Protein AF-A0A378QN82-F1 (afdb_monomer)

Structure (mmCIF, N/CA/C/O backbone):
data_AF-A0A378QN82-F1
#
_entry.id   AF-A0A378QN82-F1
#
loop_
_atom_site.group_PDB
_atom_site.id
_atom_site.type_symbol
_atom_site.label_atom_id
_atom_site.label_alt_id
_atom_site.label_comp_id
_atom_site.label_asym_id
_atom_site.label_entity_id
_atom_site.label_seq_id
_atom_site.pdbx_PDB_ins_code
_atom_site.Cartn_x
_atom_site.Cartn_y
_atom_site.Cartn_z
_atom_site.occupancy
_atom_site.B_iso_or_equiv
_atom_site.auth_seq_id
_atom_site.auth_comp_id
_atom_site.auth_asym_id
_atom_site.auth_atom_id
_atom_site.pdbx_PDB_model_num
ATOM 1 N N . MET A 1 1 ? 3.479 -8.322 19.923 1.00 45.53 1 MET A N 1
ATOM 2 C CA . MET A 1 1 ? 2.814 -7.011 19.817 1.00 45.53 1 MET A CA 1
ATOM 3 C C . MET A 1 1 ? 2.161 -7.020 18.451 1.00 45.53 1 MET A C 1
ATOM 5 O O . MET A 1 1 ? 2.901 -7.164 17.490 1.00 45.53 1 MET A O 1
ATOM 9 N N . TYR A 1 2 ? 0.830 -7.058 18.364 1.00 54.56 2 TYR A N 1
ATOM 10 C CA . TYR A 1 2 ? 0.164 -6.969 17.059 1.00 54.56 2 TYR A CA 1
ATOM 11 C C . TYR A 1 2 ? 0.469 -5.579 16.489 1.00 54.56 2 TYR A C 1
ATOM 13 O O . TYR A 1 2 ? 0.332 -4.595 17.220 1.00 54.56 2 TYR A O 1
ATOM 21 N N . GLN A 1 3 ? 0.985 -5.505 15.262 1.00 75.69 3 GLN A N 1
ATOM 22 C CA . GLN A 1 3 ? 1.155 -4.223 14.577 1.00 75.69 3 GLN A CA 1
ATOM 23 C C . GLN A 1 3 ? -0.240 -3.675 14.239 1.00 75.69 3 GLN A C 1
ATOM 25 O O . GLN A 1 3 ? -1.170 -4.451 14.016 1.00 75.69 3 GLN A O 1
ATOM 30 N N . SER A 1 4 ? -0.433 -2.356 14.277 1.00 92.75 4 SER A N 1
ATOM 31 C CA . SER A 1 4 ? -1.691 -1.748 13.826 1.00 92.75 4 SER A CA 1
ATOM 32 C C . SER A 1 4 ? -1.690 -1.607 12.305 1.00 92.75 4 SER A C 1
ATOM 34 O O . SER A 1 4 ? -0.623 -1.452 11.702 1.00 92.75 4 SER A O 1
ATOM 36 N N . LEU A 1 5 ? -2.876 -1.569 11.692 1.00 95.50 5 LEU A N 1
ATOM 37 C CA . LEU A 1 5 ? -3.033 -1.279 10.264 1.00 95.50 5 LEU A CA 1
ATOM 38 C C . LEU A 1 5 ? -2.261 -0.013 9.851 1.00 95.50 5 LEU A C 1
ATOM 40 O O . LEU A 1 5 ? -1.532 -0.019 8.861 1.00 95.50 5 LEU A O 1
ATOM 44 N N . TYR A 1 6 ? -2.346 1.052 10.656 1.00 96.12 6 TYR A N 1
ATOM 45 C CA . TYR A 1 6 ? -1.598 2.288 10.424 1.00 96.12 6 TYR A CA 1
ATOM 46 C C . TYR A 1 6 ? -0.083 2.056 10.354 1.00 96.12 6 TYR A C 1
ATOM 48 O O . TYR A 1 6 ? 0.583 2.573 9.452 1.00 96.12 6 TYR A O 1
ATOM 56 N N . SER A 1 7 ? 0.475 1.276 11.288 1.00 95.62 7 SER A N 1
ATOM 57 C CA . SER A 1 7 ? 1.913 0.990 11.300 1.00 95.62 7 SER A CA 1
ATOM 58 C C . SER A 1 7 ? 2.355 0.172 10.088 1.00 95.62 7 SER A C 1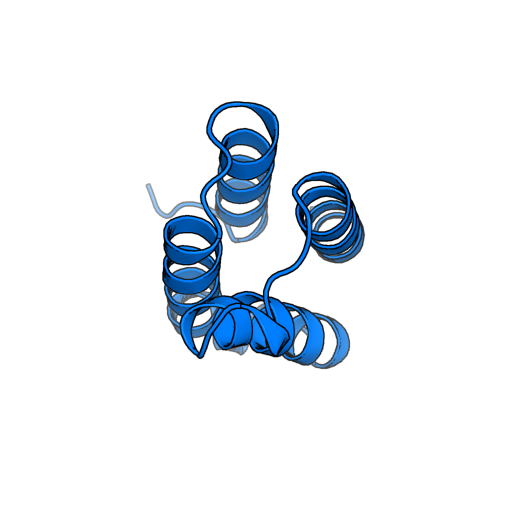
ATOM 60 O O . SER A 1 7 ? 3.362 0.520 9.478 1.00 95.62 7 SER A O 1
ATOM 62 N N . GLU A 1 8 ? 1.576 -0.826 9.671 1.00 97.31 8 GLU A N 1
ATOM 63 C CA . GLU A 1 8 ? 1.886 -1.653 8.498 1.00 97.31 8 GLU A CA 1
ATOM 64 C C . GLU A 1 8 ? 1.848 -0.836 7.196 1.00 97.31 8 GLU A C 1
ATOM 66 O O . GLU A 1 8 ? 2.779 -0.896 6.390 1.00 97.31 8 GLU A O 1
ATOM 71 N N . ILE A 1 9 ? 0.834 0.020 7.006 1.00 97.62 9 ILE A N 1
ATOM 72 C CA . ILE A 1 9 ? 0.772 0.905 5.828 1.00 97.62 9 ILE A CA 1
ATOM 73 C C . ILE A 1 9 ? 1.913 1.932 5.859 1.00 97.62 9 ILE A C 1
ATOM 75 O O . ILE A 1 9 ? 2.515 2.228 4.826 1.00 97.62 9 ILE A O 1
ATOM 79 N N . SER A 1 10 ? 2.249 2.461 7.040 1.00 97.62 10 SER A N 1
ATOM 80 C CA . SER A 1 10 ? 3.360 3.407 7.203 1.00 97.62 10 SER A CA 1
ATOM 81 C C . SER A 1 10 ? 4.704 2.774 6.843 1.00 97.62 10 SER A C 1
ATOM 83 O O . SER A 1 10 ? 5.514 3.401 6.158 1.00 97.62 10 SER A O 1
ATOM 85 N N . LEU A 1 11 ? 4.932 1.526 7.258 1.00 97.44 11 LEU A N 1
ATOM 86 C CA . LEU A 1 11 ? 6.121 0.756 6.895 1.00 97.44 11 LEU A CA 1
ATOM 87 C C . LEU A 1 11 ? 6.167 0.477 5.392 1.00 97.44 11 LEU A C 1
ATOM 89 O O . LEU A 1 11 ? 7.211 0.662 4.767 1.00 97.44 11 LEU A O 1
ATOM 93 N N . LEU A 1 12 ? 5.035 0.107 4.789 1.00 98.12 12 LEU A N 1
ATOM 94 C CA . LEU A 1 12 ? 4.953 -0.110 3.349 1.00 98.12 12 LEU A CA 1
ATOM 95 C C . LEU A 1 12 ? 5.257 1.169 2.553 1.00 98.12 12 LEU A C 1
ATOM 97 O O . LEU A 1 12 ? 5.976 1.125 1.555 1.00 98.12 12 LEU A O 1
ATOM 101 N N . LYS A 1 13 ? 4.775 2.325 3.021 1.00 98.38 13 LYS A N 1
ATOM 102 C CA . LYS A 1 13 ? 5.105 3.631 2.436 1.00 98.38 13 LYS A CA 1
ATOM 103 C C . LYS A 1 13 ? 6.595 3.947 2.550 1.00 9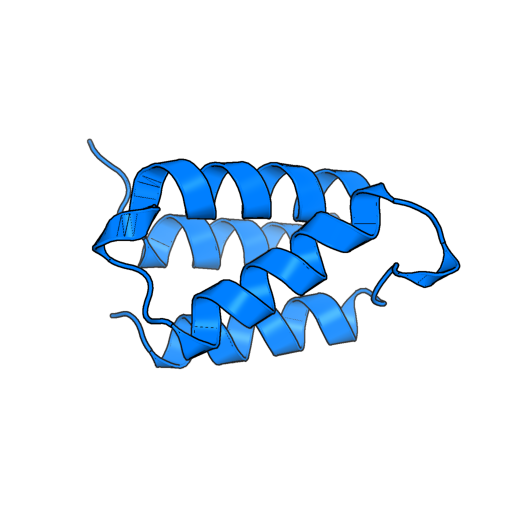8.38 13 LYS A C 1
ATOM 105 O O . LYS A 1 13 ? 7.190 4.341 1.553 1.00 98.38 13 LYS A O 1
ATOM 110 N N . GLN A 1 14 ? 7.212 3.730 3.712 1.00 98.19 14 GLN A N 1
ATOM 111 C CA . GLN A 1 14 ? 8.662 3.911 3.866 1.00 98.19 14 GLN A CA 1
ATOM 112 C C . GLN A 1 14 ? 9.451 2.986 2.934 1.00 98.19 14 GLN A C 1
ATOM 114 O O . GLN A 1 14 ? 10.443 3.401 2.337 1.00 98.19 14 GLN A O 1
ATOM 119 N N . GLN A 1 15 ? 9.001 1.744 2.755 1.00 97.44 15 GLN A N 1
ATOM 120 C CA . GLN A 1 15 ? 9.614 0.845 1.786 1.00 97.44 15 GLN A CA 1
ATOM 121 C C . GLN A 1 15 ? 9.513 1.406 0.361 1.00 97.44 15 GLN A C 1
ATOM 123 O O . GLN A 1 15 ? 10.507 1.377 -0.363 1.00 97.44 15 GLN A O 1
ATOM 128 N N . ALA A 1 16 ? 8.353 1.939 -0.037 1.00 97.69 16 ALA A N 1
ATOM 129 C CA . ALA A 1 16 ? 8.194 2.586 -1.337 1.00 97.69 16 ALA A CA 1
ATOM 130 C C . ALA A 1 16 ? 9.116 3.811 -1.490 1.00 97.69 16 ALA A C 1
ATOM 132 O O . ALA A 1 16 ? 9.654 4.031 -2.568 1.00 97.69 16 ALA A O 1
ATOM 133 N N . GLU A 1 17 ? 9.348 4.580 -0.423 1.00 98.25 17 GLU A N 1
ATOM 134 C CA . GLU A 1 17 ? 10.223 5.762 -0.428 1.00 98.25 17 GLU A CA 1
ATOM 135 C C . GLU A 1 17 ? 11.710 5.415 -0.573 1.00 98.25 17 GLU A C 1
ATOM 137 O O . GLU A 1 17 ? 12.421 6.068 -1.335 1.00 98.25 17 GLU A O 1
ATOM 142 N N . TYR A 1 18 ? 12.192 4.397 0.141 1.00 97.56 18 TYR A N 1
ATOM 143 C CA . TYR A 1 18 ? 13.633 4.145 0.258 1.00 97.56 18 TYR A CA 1
ATOM 144 C C . TYR A 1 18 ? 14.137 2.951 -0.551 1.00 97.56 18 TYR A C 1
ATOM 146 O O . TYR A 1 18 ? 15.314 2.912 -0.898 1.00 97.56 18 TYR A O 1
ATOM 154 N N . ASN A 1 19 ? 13.276 1.978 -0.849 1.00 96.75 19 ASN A N 1
ATOM 155 C CA . ASN A 1 19 ? 13.644 0.700 -1.457 1.00 96.75 19 ASN A CA 1
ATOM 156 C C . ASN A 1 19 ? 12.542 0.234 -2.421 1.00 96.75 19 ASN A C 1
ATOM 158 O O . ASN A 1 19 ? 11.996 -0.869 -2.290 1.00 96.75 19 ASN A O 1
ATOM 162 N N . TYR A 1 20 ? 12.181 1.113 -3.358 1.00 96.75 20 TYR A N 1
ATOM 163 C CA . TYR A 1 20 ? 11.063 0.889 -4.263 1.00 96.75 20 TYR A CA 1
ATOM 164 C C . TYR A 1 20 ? 11.202 -0.422 -5.049 1.00 96.75 20 TYR A C 1
ATOM 166 O O . TYR A 1 20 ? 12.200 -0.661 -5.728 1.00 96.75 20 TYR A O 1
ATOM 174 N N . SER A 1 21 ? 10.177 -1.268 -4.962 1.00 96.38 21 SER A N 1
ATOM 175 C CA . SER A 1 21 ? 10.058 -2.501 -5.735 1.00 96.38 21 SER A CA 1
ATOM 176 C C . SER A 1 21 ? 8.574 -2.804 -5.956 1.00 96.38 21 SER A C 1
ATOM 178 O O . SER A 1 21 ? 7.905 -3.172 -4.988 1.00 96.38 21 SER A O 1
ATOM 180 N N . PRO A 1 22 ? 8.058 -2.683 -7.194 1.00 95.75 22 PRO A N 1
ATOM 181 C CA . PRO A 1 22 ? 6.653 -2.938 -7.517 1.00 95.75 22 PRO A CA 1
ATOM 182 C C . PRO A 1 22 ? 6.144 -4.277 -6.973 1.00 95.75 22 PRO A C 1
ATOM 184 O O . PRO A 1 22 ? 5.148 -4.331 -6.254 1.00 95.75 22 PRO A O 1
ATOM 187 N N . LEU A 1 23 ? 6.918 -5.339 -7.209 1.00 96.25 23 LEU A N 1
ATOM 188 C CA . LEU A 1 23 ? 6.633 -6.694 -6.745 1.00 96.25 23 LEU A CA 1
ATOM 189 C C . LEU A 1 23 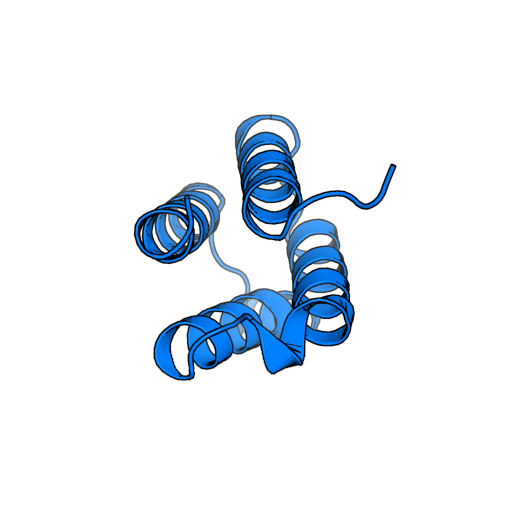? 6.536 -6.796 -5.215 1.00 96.25 23 LEU A C 1
ATOM 191 O O . LEU A 1 23 ? 5.653 -7.465 -4.675 1.00 96.25 23 LEU A O 1
ATOM 195 N N . TYR A 1 24 ? 7.449 -6.140 -4.493 1.00 97.19 24 TYR A N 1
ATOM 196 C CA . TYR A 1 24 ? 7.406 -6.134 -3.032 1.00 97.19 24 TYR A CA 1
ATOM 197 C C . TYR A 1 24 ? 6.180 -5.374 -2.520 1.00 97.19 24 TYR A C 1
ATOM 199 O O . TYR A 1 24 ? 5.504 -5.860 -1.612 1.00 97.19 24 TYR A O 1
ATOM 207 N N . ILE A 1 25 ? 5.883 -4.209 -3.110 1.00 98.12 25 ILE A N 1
ATOM 208 C CA . ILE A 1 25 ? 4.718 -3.404 -2.734 1.00 98.12 25 ILE A CA 1
ATOM 209 C C . ILE A 1 25 ? 3.435 -4.209 -2.940 1.00 98.12 25 ILE A C 1
ATOM 211 O O . ILE A 1 25 ? 2.671 -4.356 -1.990 1.00 98.12 25 ILE A O 1
ATOM 215 N N . ALA A 1 26 ? 3.257 -4.822 -4.110 1.00 98.12 26 ALA A N 1
ATOM 216 C CA . ALA A 1 26 ? 2.101 -5.658 -4.419 1.00 98.12 26 ALA A CA 1
ATOM 217 C C . ALA A 1 26 ? 1.902 -6.787 -3.398 1.00 98.12 26 ALA A C 1
ATOM 219 O O . ALA A 1 26 ? 0.819 -6.959 -2.830 1.00 98.12 26 ALA A O 1
ATOM 220 N N . LYS A 1 27 ? 2.978 -7.525 -3.098 1.00 98.06 27 LYS A N 1
ATOM 221 C CA . LYS A 1 27 ? 2.946 -8.630 -2.137 1.00 98.06 27 LYS A CA 1
ATOM 222 C C . LYS A 1 27 ? 2.569 -8.168 -0.730 1.00 98.06 27 LYS A C 1
ATOM 224 O O . LYS A 1 27 ? 1.765 -8.816 -0.060 1.00 98.06 27 LYS A O 1
ATOM 229 N N . MET A 1 28 ? 3.143 -7.063 -0.262 1.00 98.31 28 MET A N 1
ATOM 230 C CA . MET A 1 28 ? 2.838 -6.543 1.070 1.00 98.31 28 MET A CA 1
ATOM 231 C C . MET A 1 28 ? 1.437 -5.937 1.144 1.00 98.31 28 MET A C 1
ATOM 233 O O . MET A 1 28 ? 0.741 -6.166 2.129 1.00 98.31 28 MET A O 1
ATOM 237 N N . SER A 1 29 ? 0.974 -5.266 0.089 1.00 98.31 29 SER A N 1
ATOM 238 C CA . SER A 1 29 ? -0.414 -4.815 -0.040 1.00 98.31 29 SER A CA 1
ATOM 239 C C . SER A 1 29 ? -1.405 -5.973 0.086 1.00 98.31 29 SER A C 1
ATOM 241 O O . SER A 1 29 ? -2.407 -5.837 0.786 1.00 98.31 29 SER A O 1
ATOM 243 N N . MET A 1 30 ? -1.108 -7.135 -0.509 1.00 98.19 30 MET A N 1
ATOM 244 C CA . MET A 1 30 ? -1.930 -8.341 -0.354 1.00 98.19 30 MET A CA 1
ATOM 245 C C . MET A 1 30 ? -1.953 -8.848 1.092 1.00 98.19 30 MET A C 1
ATOM 247 O O . MET A 1 30 ? -3.017 -9.197 1.603 1.00 98.19 30 MET A O 1
ATOM 251 N N . ASN A 1 31 ? -0.799 -8.879 1.764 1.00 98.12 31 ASN A N 1
ATOM 252 C CA . ASN A 1 31 ? -0.712 -9.315 3.159 1.00 98.12 31 ASN A CA 1
ATOM 253 C C . ASN A 1 31 ? -1.529 -8.407 4.085 1.00 98.12 31 ASN A C 1
ATOM 255 O O . ASN A 1 31 ? -2.350 -8.910 4.849 1.00 98.12 31 ASN A O 1
ATOM 259 N N . ILE A 1 32 ? -1.368 -7.086 3.952 1.00 97.81 32 ILE A N 1
ATOM 260 C CA . ILE A 1 32 ? -2.115 -6.098 4.738 1.00 97.81 32 ILE A CA 1
ATOM 261 C C . ILE A 1 32 ? -3.616 -6.244 4.484 1.00 97.81 32 ILE A C 1
ATOM 263 O O . ILE A 1 32 ? -4.399 -6.306 5.430 1.00 97.81 32 ILE A O 1
ATOM 267 N N . LEU A 1 33 ? -4.033 -6.355 3.218 1.00 97.69 33 LEU A N 1
ATOM 268 C CA . LEU A 1 33 ? -5.446 -6.506 2.889 1.00 97.69 33 LEU A CA 1
ATOM 269 C C . LEU A 1 33 ? -6.049 -7.775 3.505 1.00 97.69 33 LEU A C 1
ATOM 271 O O . LEU A 1 33 ? -7.174 -7.732 3.996 1.00 97.69 33 LEU A O 1
ATOM 275 N N . ASN A 1 34 ? -5.317 -8.890 3.499 1.00 97.44 34 ASN A N 1
ATOM 276 C CA . ASN A 1 34 ? -5.783 -10.147 4.082 1.00 97.44 34 ASN A CA 1
ATOM 277 C C . ASN A 1 34 ? -5.871 -10.078 5.613 1.00 97.44 34 ASN A C 1
ATOM 279 O O . ASN A 1 34 ? -6.881 -10.494 6.184 1.00 97.44 34 ASN A O 1
ATOM 283 N N . GLU A 1 35 ? -4.837 -9.549 6.269 1.00 97.12 35 GLU A N 1
ATOM 284 C CA . GLU A 1 35 ? -4.744 -9.490 7.732 1.00 97.12 35 GLU A CA 1
ATOM 285 C C . GLU A 1 35 ? -5.732 -8.484 8.337 1.00 97.12 35 GLU A C 1
ATOM 287 O O . GLU A 1 35 ? -6.408 -8.795 9.317 1.00 97.12 35 GLU A O 1
ATOM 292 N N . TYR A 1 36 ? -5.905 -7.326 7.696 1.00 96.06 36 TYR A N 1
ATOM 293 C CA . TYR A 1 36 ? -6.714 -6.212 8.200 1.00 96.06 36 TYR A CA 1
ATOM 294 C C . TYR A 1 36 ? -8.019 -6.005 7.416 1.00 96.06 36 TYR A C 1
ATOM 296 O O . TYR A 1 36 ? -8.621 -4.932 7.457 1.00 96.06 36 TYR A O 1
ATOM 304 N N . SER A 1 37 ? -8.501 -7.031 6.706 1.00 94.94 37 SER A N 1
ATOM 305 C CA . SER A 1 37 ? -9.691 -6.950 5.834 1.00 94.94 37 SER A CA 1
ATOM 306 C C . SER A 1 37 ? -10.955 -6.396 6.510 1.00 94.94 37 SER A C 1
ATOM 308 O O . SER A 1 37 ? -11.787 -5.788 5.829 1.00 94.94 37 SER A O 1
ATOM 310 N N . ASN A 1 38 ? -11.098 -6.603 7.825 1.00 94.75 38 ASN A N 1
ATOM 311 C CA . ASN A 1 38 ? -12.216 -6.113 8.638 1.00 94.75 38 ASN A CA 1
ATOM 312 C C . ASN A 1 38 ? -12.061 -4.647 9.083 1.00 94.75 38 ASN A C 1
ATOM 314 O O . ASN A 1 38 ? -13.049 -4.028 9.466 1.00 94.75 38 ASN A O 1
ATOM 318 N N . GLU A 1 39 ? -10.841 -4.109 9.060 1.00 95.25 39 GLU A N 1
ATOM 319 C CA . GLU A 1 39 ? -10.526 -2.726 9.443 1.00 95.25 39 GLU A CA 1
ATOM 320 C C . GLU A 1 39 ? -10.488 -1.794 8.224 1.00 95.25 39 GLU A C 1
ATOM 322 O O . GLU A 1 39 ? -10.781 -0.607 8.343 1.00 95.25 39 GLU A O 1
ATOM 327 N N . ILE A 1 40 ? -10.162 -2.331 7.044 1.00 96.44 40 ILE A N 1
ATOM 328 C CA . ILE A 1 40 ? -10.030 -1.568 5.798 1.00 96.44 40 ILE A CA 1
ATOM 329 C C . ILE A 1 40 ? -11.407 -1.224 5.217 1.00 96.44 40 ILE A C 1
ATOM 331 O O . ILE A 1 40 ? -12.208 -2.108 4.891 1.00 96.44 40 ILE A O 1
ATOM 335 N N . ILE A 1 41 ? -11.661 0.072 5.016 1.00 95.62 41 ILE A N 1
ATOM 336 C CA . ILE A 1 41 ? -12.887 0.561 4.374 1.00 95.62 41 ILE A CA 1
ATOM 337 C C . ILE A 1 41 ? -12.923 0.221 2.877 1.00 95.62 41 ILE A C 1
ATOM 339 O O . ILE A 1 41 ? -11.892 0.034 2.233 1.00 95.62 41 ILE A O 1
ATOM 343 N N . ALA A 1 42 ? -14.127 0.175 2.299 1.00 93.69 42 ALA A N 1
ATOM 344 C CA . ALA A 1 42 ? -14.326 -0.233 0.906 1.00 93.69 42 ALA A CA 1
ATOM 345 C C . ALA A 1 42 ? -13.511 0.600 -0.104 1.00 93.69 42 ALA A C 1
ATOM 347 O O . ALA A 1 42 ? -12.912 0.027 -1.005 1.00 93.69 42 ALA A O 1
ATOM 348 N N . GLU A 1 43 ? -13.432 1.922 0.076 1.00 93.62 43 GLU A N 1
ATOM 349 C CA . GLU A 1 43 ? -12.672 2.803 -0.825 1.00 93.62 43 GLU A CA 1
ATOM 350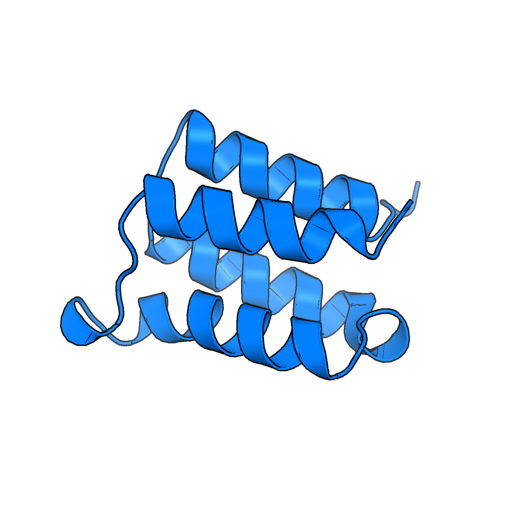 C C . GLU A 1 43 ? -11.172 2.463 -0.850 1.00 93.62 43 GLU A C 1
ATOM 352 O O . GLU A 1 43 ? -10.538 2.463 -1.903 1.00 93.62 43 GLU A O 1
ATOM 357 N N . ASP A 1 44 ? -10.594 2.140 0.306 1.00 97.12 44 ASP A N 1
ATOM 358 C CA . ASP A 1 44 ? -9.174 1.802 0.390 1.00 97.12 44 ASP A CA 1
ATOM 359 C C . ASP A 1 44 ? -8.899 0.366 -0.047 1.00 97.12 44 ASP A C 1
ATOM 361 O O . ASP A 1 44 ? -7.811 0.077 -0.540 1.00 97.12 44 ASP A O 1
ATOM 365 N N . ARG A 1 45 ? -9.889 -0.529 0.059 1.00 96.69 45 ARG A N 1
ATOM 366 C CA . ARG A 1 45 ? -9.795 -1.887 -0.487 1.00 96.69 45 ARG A CA 1
ATOM 367 C C . ARG A 1 45 ? -9.516 -1.861 -1.988 1.00 96.69 45 ARG A C 1
ATOM 369 O O . ARG A 1 45 ? -8.643 -2.599 -2.436 1.00 96.69 4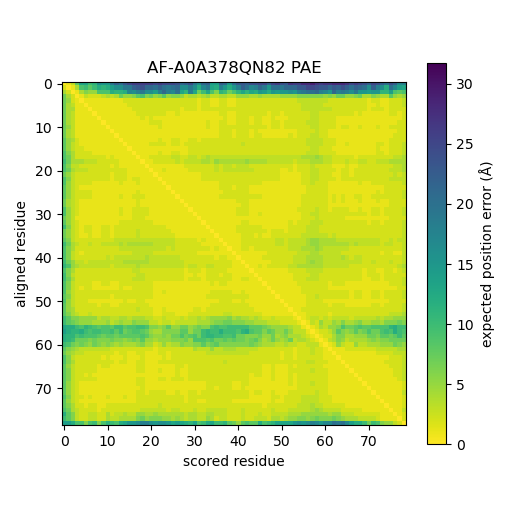5 ARG A O 1
ATOM 376 N N . ASP A 1 46 ? -10.187 -0.993 -2.741 1.00 96.06 46 ASP A N 1
ATOM 377 C CA . ASP A 1 46 ? -9.944 -0.848 -4.180 1.00 96.06 46 ASP A CA 1
ATOM 378 C C . ASP A 1 46 ? -8.522 -0.337 -4.460 1.00 96.06 46 ASP A C 1
ATOM 380 O O . ASP A 1 46 ? -7.841 -0.845 -5.350 1.00 96.06 46 ASP A O 1
ATOM 384 N N . LYS A 1 47 ? -8.015 0.592 -3.639 1.00 97.38 47 LYS A N 1
ATOM 385 C CA . LYS A 1 47 ? -6.625 1.073 -3.730 1.00 97.38 47 LYS A CA 1
ATOM 386 C C . LYS A 1 47 ? -5.615 -0.046 -3.455 1.00 97.38 47 LYS A C 1
ATOM 388 O O . LYS A 1 47 ? -4.628 -0.161 -4.178 1.00 97.38 47 LYS A O 1
ATOM 393 N N . PHE A 1 48 ? -5.867 -0.897 -2.457 1.00 97.94 48 PHE A N 1
ATOM 394 C CA . PHE A 1 48 ? -5.049 -2.088 -2.212 1.00 97.94 48 PHE A CA 1
ATOM 395 C C . PHE A 1 48 ? -5.090 -3.059 -3.391 1.00 97.94 48 PHE A C 1
ATOM 397 O O . PHE A 1 48 ? -4.042 -3.563 -3.779 1.00 97.94 48 PHE A O 1
ATOM 404 N N . ILE A 1 49 ? -6.261 -3.298 -3.988 1.00 96.81 49 ILE A N 1
ATOM 405 C CA . ILE A 1 49 ? -6.389 -4.160 -5.172 1.00 96.81 49 ILE A CA 1
ATOM 406 C C . ILE A 1 49 ? -5.545 -3.618 -6.331 1.00 96.81 49 ILE A C 1
ATOM 408 O O . ILE A 1 49 ? -4.835 -4.396 -6.966 1.00 96.81 49 ILE A O 1
ATOM 412 N N . SER A 1 50 ? -5.546 -2.304 -6.567 1.00 95.81 50 SER A N 1
ATOM 413 C CA . SER A 1 50 ? -4.690 -1.697 -7.592 1.00 95.81 50 SER A CA 1
ATOM 414 C C . SER A 1 50 ? -3.197 -1.875 -7.302 1.00 95.81 50 SER A C 1
ATOM 416 O O . SER A 1 50 ? -2.443 -2.196 -8.213 1.00 95.81 50 SER A O 1
ATOM 418 N N . LEU A 1 51 ? -2.764 -1.731 -6.043 1.00 97.81 51 LEU A N 1
ATOM 419 C CA . LEU A 1 51 ? -1.370 -1.998 -5.662 1.00 97.81 51 LEU A CA 1
ATOM 420 C C . LEU A 1 51 ? -0.997 -3.478 -5.849 1.00 97.81 51 LEU A C 1
ATOM 422 O O . LEU A 1 51 ? 0.098 -3.789 -6.301 1.00 97.81 51 LEU A O 1
ATOM 426 N N . ILE A 1 52 ? -1.910 -4.403 -5.538 1.00 97.94 52 ILE A N 1
ATOM 427 C CA . ILE A 1 52 ? -1.709 -5.849 -5.729 1.00 97.94 52 ILE A CA 1
ATOM 428 C C . ILE A 1 52 ? -1.589 -6.197 -7.216 1.00 97.94 52 ILE A C 1
ATOM 430 O O . ILE A 1 52 ? -0.785 -7.050 -7.586 1.00 97.94 52 ILE A O 1
ATOM 434 N N . ALA A 1 53 ? -2.355 -5.526 -8.079 1.00 96.56 53 ALA A N 1
ATOM 435 C CA . ALA A 1 53 ? -2.324 -5.754 -9.520 1.00 96.56 53 ALA A CA 1
ATOM 436 C C . ALA A 1 53 ? -0.958 -5.446 -10.158 1.00 96.56 53 ALA A C 1
ATOM 438 O O . ALA A 1 53 ? -0.682 -5.953 -11.241 1.00 96.56 53 ALA A O 1
ATOM 439 N N . MET A 1 54 ? -0.073 -4.706 -9.480 1.00 95.75 54 MET A N 1
ATOM 440 C CA . MET A 1 54 ? 1.296 -4.470 -9.950 1.00 95.75 54 MET A CA 1
ATOM 441 C C . MET A 1 54 ? 2.123 -5.768 -10.076 1.00 95.75 54 MET A C 1
ATOM 443 O O . MET A 1 54 ? 3.091 -5.793 -10.824 1.00 95.75 54 MET A O 1
ATOM 447 N N . ASP A 1 55 ? 1.737 -6.865 -9.407 1.00 93.25 55 ASP A N 1
ATOM 448 C CA . ASP A 1 55 ? 2.345 -8.202 -9.593 1.00 93.25 55 ASP A CA 1
ATOM 449 C C . ASP A 1 55 ? 1.912 -8.884 -10.914 1.00 93.25 55 ASP A C 1
ATOM 451 O O . ASP A 1 55 ? 2.443 -9.921 -11.303 1.00 93.25 55 ASP A O 1
ATOM 455 N N . MET A 1 56 ? 0.936 -8.324 -11.639 1.00 90.56 56 MET A N 1
ATOM 456 C CA . MET A 1 56 ? 0.403 -8.916 -12.876 1.00 90.56 56 MET A CA 1
ATOM 457 C C . MET A 1 56 ? 1.180 -8.514 -14.140 1.00 90.56 56 MET A C 1
ATOM 459 O O . MET A 1 56 ? 0.92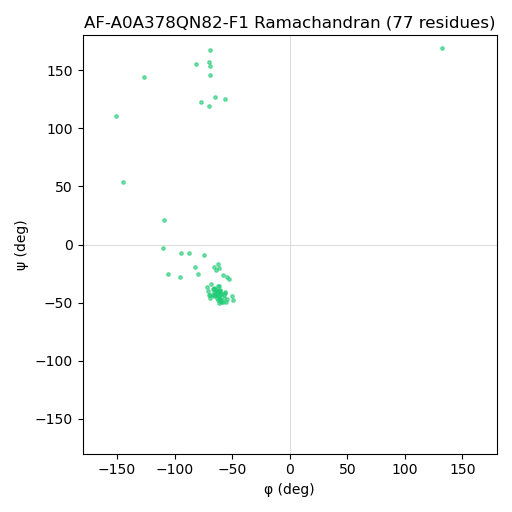4 -9.076 -15.206 1.00 90.56 56 MET A O 1
ATOM 463 N N . GLY A 1 57 ? 2.132 -7.581 -14.034 1.00 83.56 57 GLY A N 1
ATOM 464 C CA . GLY A 1 57 ? 3.025 -7.164 -15.119 1.00 83.56 57 GLY A CA 1
ATOM 465 C C . GLY A 1 57 ? 3.142 -5.646 -15.277 1.00 83.56 57 GLY A C 1
ATOM 466 O O . GLY A 1 57 ? 2.355 -4.888 -14.713 1.00 83.56 57 GLY A O 1
ATOM 467 N N . GLU A 1 58 ? 4.106 -5.218 -16.102 1.00 81.00 58 GLU A N 1
ATOM 468 C CA . GLU A 1 58 ? 4.510 -3.809 -16.282 1.00 81.00 58 GLU A CA 1
ATOM 469 C C . GLU A 1 58 ? 3.354 -2.861 -16.657 1.00 81.00 58 GLU A C 1
ATOM 471 O O . GLU A 1 58 ? 3.383 -1.686 -16.310 1.00 81.00 58 GLU A O 1
ATOM 476 N N . GLU A 1 59 ? 2.305 -3.357 -17.321 1.00 84.94 59 GLU A N 1
ATOM 477 C CA . GLU A 1 59 ? 1.128 -2.560 -17.710 1.00 84.94 59 GLU A CA 1
ATOM 478 C C . GLU A 1 59 ? 0.326 -2.020 -16.513 1.00 84.94 59 GLU A C 1
ATOM 480 O O . GLU A 1 59 ? -0.413 -1.043 -16.653 1.00 84.94 59 GLU A O 1
ATOM 485 N N . PHE A 1 60 ? 0.466 -2.649 -15.346 1.00 85.00 60 PHE A N 1
ATOM 486 C CA . PHE A 1 60 ? -0.221 -2.286 -14.107 1.00 85.00 60 PHE A CA 1
ATOM 487 C C . PHE A 1 60 ? 0.730 -1.696 -13.065 1.00 85.00 60 PHE A C 1
ATOM 489 O O . PHE A 1 60 ? 0.285 -1.319 -11.981 1.00 85.00 60 PHE A O 1
ATOM 496 N N . GLU A 1 61 ? 2.031 -1.629 -13.361 1.00 90.88 61 GLU A N 1
ATOM 497 C CA . GLU A 1 61 ? 3.017 -1.100 -12.431 1.00 90.88 61 GLU A CA 1
ATOM 498 C C . GLU A 1 61 ? 2.849 0.408 -12.273 1.00 90.88 61 GLU A C 1
ATOM 500 O O . GLU A 1 61 ? 3.003 1.195 -13.206 1.00 90.88 61 GLU A O 1
ATOM 505 N N . TYR A 1 62 ? 2.573 0.822 -11.042 1.00 94.75 62 TYR A N 1
ATOM 506 C CA . TYR A 1 62 ? 2.705 2.217 -10.665 1.00 94.75 62 TYR A CA 1
ATOM 507 C C . TYR A 1 62 ? 4.180 2.614 -10.639 1.00 94.75 62 TYR A C 1
ATOM 509 O O . TYR A 1 62 ? 5.076 1.804 -10.400 1.00 94.75 62 TYR A O 1
ATOM 517 N N . SER A 1 63 ? 4.449 3.892 -10.857 1.00 96.38 63 SER A N 1
ATOM 518 C CA . SER A 1 63 ? 5.728 4.489 -10.498 1.00 96.38 63 SER A CA 1
ATOM 519 C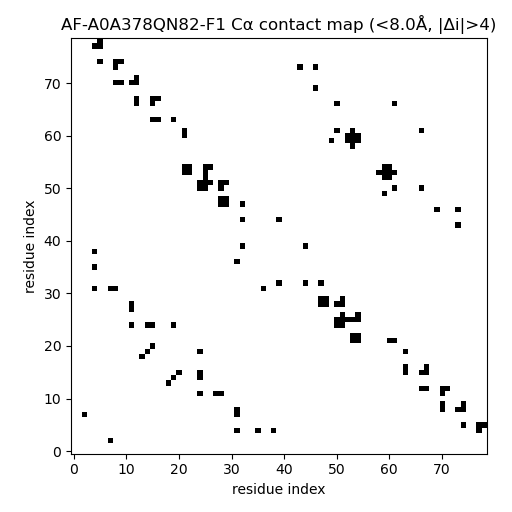 C . SER A 1 63 ? 5.885 4.565 -8.973 1.00 96.38 63 SER A C 1
ATOM 521 O O . SER A 1 63 ? 4.928 4.415 -8.204 1.00 96.38 63 SER A O 1
ATOM 523 N N . GLN A 1 64 ? 7.111 4.843 -8.521 1.00 97.38 64 GLN A N 1
ATOM 524 C CA . GLN A 1 64 ? 7.406 5.063 -7.105 1.00 97.38 64 GLN A CA 1
ATOM 525 C C . GLN A 1 64 ? 6.509 6.153 -6.493 1.00 97.38 64 GLN A C 1
ATOM 527 O O . GLN A 1 64 ? 5.909 5.944 -5.438 1.00 97.38 64 GLN A O 1
ATOM 532 N N . ASP A 1 65 ? 6.372 7.291 -7.176 1.00 98.19 65 ASP A N 1
ATOM 533 C CA . ASP A 1 65 ? 5.586 8.432 -6.697 1.00 98.19 65 ASP A CA 1
ATOM 534 C C . ASP A 1 65 ? 4.086 8.117 -6.633 1.00 98.19 65 ASP A C 1
ATOM 536 O O . ASP A 1 65 ? 3.404 8.514 -5.686 1.00 98.19 65 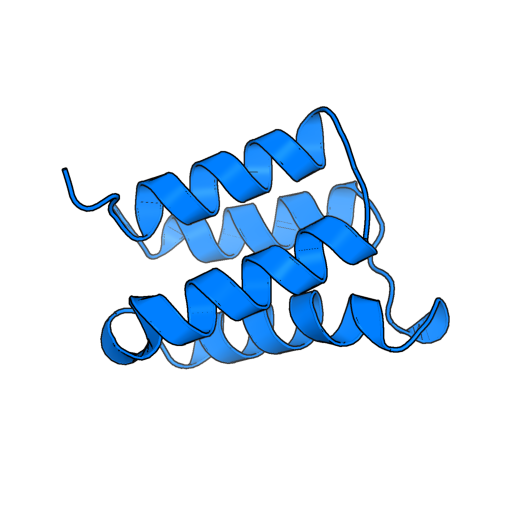ASP A O 1
ATOM 540 N N . GLU A 1 66 ? 3.564 7.367 -7.607 1.00 97.94 66 GLU A N 1
ATOM 541 C CA . GLU A 1 66 ? 2.171 6.911 -7.610 1.00 97.94 66 GLU A CA 1
ATOM 542 C C . GLU A 1 66 ? 1.888 5.965 -6.441 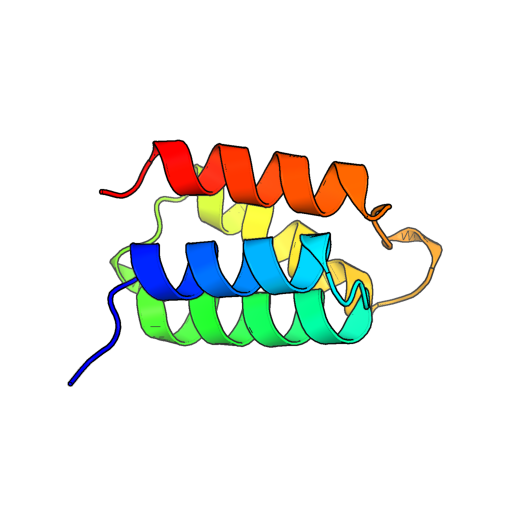1.00 97.94 66 GLU A C 1
ATOM 544 O O . GLU A 1 66 ? 0.898 6.157 -5.732 1.00 97.94 66 GLU A O 1
ATOM 549 N N . CYS A 1 67 ? 2.788 5.015 -6.163 1.00 97.62 67 CYS A N 1
ATOM 550 C CA . CYS A 1 67 ? 2.688 4.154 -4.983 1.00 97.62 67 CYS A CA 1
ATOM 551 C C . CYS A 1 67 ? 2.655 4.965 -3.686 1.00 97.62 67 CYS A C 1
ATOM 553 O O . CYS A 1 67 ? 1.772 4.773 -2.848 1.00 97.62 67 CYS A O 1
ATOM 555 N N . ILE A 1 68 ? 3.595 5.900 -3.520 1.00 98.31 68 ILE A N 1
ATOM 556 C CA . ILE A 1 68 ? 3.678 6.746 -2.322 1.00 98.31 68 ILE A CA 1
ATOM 557 C C . ILE A 1 68 ? 2.408 7.582 -2.169 1.00 98.31 68 ILE A C 1
ATOM 559 O O . ILE A 1 68 ? 1.892 7.720 -1.056 1.00 98.31 68 ILE A O 1
ATOM 563 N N . LYS A 1 69 ? 1.880 8.125 -3.270 1.00 98.38 69 LYS A N 1
ATOM 564 C CA . LYS A 1 69 ? 0.638 8.897 -3.270 1.00 98.38 69 LYS A CA 1
ATOM 565 C C . LYS A 1 69 ? -0.542 8.046 -2.806 1.00 98.38 69 LYS A C 1
ATOM 567 O O . LYS A 1 69 ? -1.239 8.463 -1.883 1.00 98.38 69 LYS A O 1
ATOM 572 N N . VAL A 1 70 ? -0.728 6.856 -3.377 1.00 98.00 70 VAL A N 1
ATOM 573 C CA . VAL A 1 70 ? -1.821 5.944 -3.002 1.00 98.00 70 VAL A CA 1
ATOM 574 C C . VAL A 1 70 ? -1.716 5.541 -1.532 1.00 98.00 70 VAL A C 1
ATOM 576 O O . VAL A 1 70 ? -2.687 5.669 -0.790 1.00 98.00 70 VAL A O 1
ATOM 579 N N . LEU A 1 71 ? -0.529 5.146 -1.067 1.00 98.12 71 LEU A N 1
ATOM 580 C CA . LEU A 1 71 ? -0.308 4.789 0.339 1.00 98.12 71 LEU A CA 1
ATOM 581 C C . LEU A 1 71 ? -0.550 5.979 1.283 1.00 98.12 71 LEU A C 1
ATOM 583 O O . LEU A 1 71 ? -1.104 5.811 2.367 1.00 98.12 71 LEU A O 1
ATOM 587 N N . SER A 1 72 ? -0.199 7.196 0.862 1.00 97.81 72 SER A N 1
ATOM 588 C CA . SER A 1 72 ? -0.482 8.422 1.621 1.00 97.81 72 SER A CA 1
ATOM 589 C C . SER A 1 72 ? -1.973 8.751 1.680 1.00 97.81 72 SER A C 1
ATOM 591 O O . SER A 1 72 ? -2.432 9.319 2.666 1.00 97.81 72 SER A O 1
ATOM 593 N N . GLU A 1 73 ? -2.731 8.443 0.628 1.00 97.19 73 GLU A N 1
ATOM 594 C CA . GLU A 1 73 ? -4.186 8.605 0.610 1.00 97.19 73 GLU A CA 1
ATOM 595 C C . GLU A 1 73 ? -4.868 7.601 1.535 1.00 97.19 73 GLU A C 1
ATOM 597 O O . GLU A 1 73 ? -5.725 8.013 2.311 1.00 97.19 73 GLU A O 1
ATOM 602 N N . ILE A 1 74 ? -4.440 6.334 1.515 1.00 97.44 74 ILE A N 1
ATOM 603 C CA . ILE A 1 74 ? -4.929 5.300 2.439 1.00 97.44 74 ILE A CA 1
ATOM 604 C C . ILE A 1 74 ? -4.642 5.721 3.889 1.00 97.44 74 ILE A C 1
ATOM 606 O O . ILE A 1 74 ? -5.544 5.723 4.719 1.00 97.44 74 ILE A O 1
ATOM 610 N N . LEU A 1 75 ? -3.413 6.155 4.202 1.00 96.00 75 LEU A N 1
ATOM 611 C CA . LEU A 1 75 ? -3.020 6.547 5.566 1.00 96.00 75 LEU A CA 1
ATOM 612 C C . LEU A 1 75 ? -3.873 7.664 6.173 1.00 96.00 75 LEU A C 1
ATOM 614 O O . LEU A 1 75 ? -3.980 7.728 7.390 1.00 96.00 75 LEU A O 1
ATOM 618 N N . LYS A 1 76 ? -4.492 8.538 5.371 1.00 95.25 76 LYS A N 1
ATOM 619 C CA . LYS A 1 76 ? -5.359 9.610 5.897 1.00 95.25 76 LYS A CA 1
ATOM 620 C C . LYS A 1 76 ? -6.621 9.080 6.582 1.00 95.25 76 LYS A C 1
ATOM 622 O O . LYS A 1 76 ? -7.231 9.822 7.347 1.00 95.25 76 LYS A O 1
ATOM 627 N N . ASN A 1 77 ? -7.006 7.835 6.304 1.00 93.38 77 ASN A N 1
ATOM 628 C CA . ASN A 1 77 ? -8.222 7.216 6.825 1.00 93.38 77 ASN A CA 1
ATOM 629 C C . ASN A 1 77 ? -7.989 6.402 8.109 1.00 93.38 77 ASN A C 1
ATOM 631 O O . ASN A 1 77 ? -8.957 5.967 8.733 1.00 93.38 77 ASN A O 1
ATOM 635 N N . TYR A 1 78 ? -6.732 6.220 8.528 1.00 89.69 78 TYR A N 1
ATOM 636 C CA . TYR A 1 78 ? -6.361 5.430 9.703 1.00 89.69 78 TYR A CA 1
ATOM 637 C C . TYR A 1 78 ? -5.482 6.273 10.638 1.00 89.69 78 TYR A C 1
ATOM 639 O O . TYR A 1 78 ? -4.697 7.097 10.173 1.00 89.69 78 TYR A O 1
ATOM 647 N N . ASN A 1 79 ? -5.633 6.089 11.953 1.00 70.00 79 ASN A N 1
ATOM 648 C CA . ASN A 1 79 ? -4.891 6.825 12.989 1.00 70.00 79 ASN A CA 1
ATOM 649 C C . ASN A 1 79 ? -3.910 5.918 13.733 1.00 70.00 79 ASN A C 1
ATOM 651 O O . ASN A 1 79 ? -4.270 4.740 13.966 1.00 70.00 79 ASN A O 1
#

Radius of gyration: 11.43 Å; Cα contacts (8 Å, |Δi|>4): 77; chains: 1; bounding box: 28×20×38 Å

Nearest PDB structures (foldseek):
  5hyn-assembly5_C  TM=3.239E-01  e=2.600E+00  Homo sapiens
  5ij8-assembly1_T  TM=2.818E-01  e=1.985E+00  Homo sapiens
  8eqv-assembly1_B  TM=2.633E-01  e=1.781E+00  Homo sapiens

Sequence (79 aa):
MYQSLYSEISLLKQQAEYNYSPLYIAKMSMNILNEYSNEIIAEDRDKFISLIAMDMGEEFEYSQDECIKVLSEILKNYN

Secondary structure (DSSP, 8-state):
-PPPHHHHHHHHHHHHHHS--HHHHHHHHHHHHHHTTTTS-HHHHHHHHHHHHGGG-GGGPPPHHHHHHHHHHHHTT--

Mean predicted aligned error: 3.0 Å

Foldseek 3Di:
DDDDLLRLLVVLLVCLVPPNDLLVSLVSLVVSCVVCVVVQDPVLNVLSVLSVCSNVDPVSGDDSVRSNVSSVVSSVVDD

Solvent-accessible surface area (backbone atoms only — not comparable to full-atom values): 4486 Å² total; per-residue (Å²): 129,86,79,50,71,48,56,54,51,51,50,53,35,50,39,37,75,79,62,64,44,57,56,58,52,9,54,50,34,47,48,51,48,67,77,39,52,90,76,55,52,73,78,49,48,55,55,37,51,53,42,31,44,20,63,78,38,77,94,47,45,65,54,58,67,54,48,40,49,53,46,54,58,50,49,74,79,50,123

pLDDT: mean 94.11, std 8.69, range [45.53, 98.38]

Organism: NCBI:txid34059